Protein AF-A0A6G0UDC4-F1 (afdb_monomer)

Mean predicted aligned error: 11.11 Å

Solvent-accessible surface area (backbone atoms only — not comparable to full-atom values): 7943 Å² total; per-residue (Å²): 121,73,75,60,62,78,72,51,66,81,87,48,68,70,57,54,56,39,55,47,48,29,51,51,31,48,50,52,35,52,51,48,43,52,70,74,51,39,66,53,76,77,36,68,84,52,58,84,42,92,56,59,101,38,66,70,95,55,67,62,54,45,54,54,49,54,50,51,49,52,51,33,53,51,50,29,51,50,29,50,52,52,41,51,52,50,54,53,33,50,75,69,71,60,74,56,83,74,78,38,75,68,46,58,50,50,53,50,54,51,51,58,57,65,53,48,58,55,50,54,54,51,54,51,53,53,55,52,50,56,54,50,57,55,62,74,75,108

Sequence (138 aa):
MIMTLFKSPKIFGAYKYFLFNISLWAFAFDVYMTILYSPKLLFPALIMCPEGLLETKNNGLAYVSFFFFLIFFGSSTIAIVSAFIYRYAALKNKINFILSWPFLFFLGVLHFTYELPTIILYSLGARNRTAIDEAILT

pLDDT: mean 73.03, std 14.7, range [43.28, 91.81]

Foldseek 3Di:
DLVVLVVDDCVCPQLSLLVNQLVVLVVVLVCLCVPPPVVCVVDVVQVVVVQGPQPPVPNVSVLVSVLVNQLSVVSNVCSVVLSVVC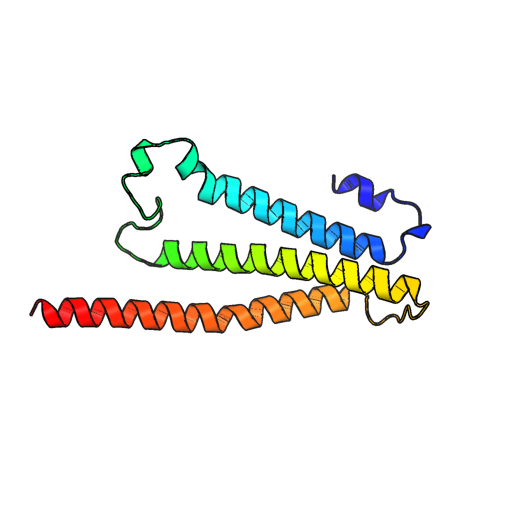VVCVVVVVDDPCSHPVVNVVVSVVSVVVSPVVSVVVVVVVVVVVVVVVVVVD

Radius of gyration: 20.45 Å; Cα contacts (8 Å, |Δi|>4): 64; chains: 1; bounding box: 46×36×55 Å

Structure (mmCIF, N/CA/C/O backbone):
data_AF-A0A6G0UDC4-F1
#
_entry.id   AF-A0A6G0UDC4-F1
#
loop_
_atom_site.group_PDB
_atom_site.id
_atom_site.type_symbol
_atom_site.label_atom_id
_atom_site.label_alt_id
_atom_site.label_comp_id
_atom_site.label_asym_id
_atom_site.label_entity_id
_atom_site.label_seq_id
_atom_site.pdbx_PDB_ins_code
_atom_site.Cartn_x
_atom_site.Cartn_y
_atom_site.Cartn_z
_atom_site.occupancy
_atom_site.B_iso_or_equiv
_atom_site.auth_seq_id
_atom_site.auth_comp_id
_atom_site.auth_asym_id
_atom_site.auth_atom_id
_atom_site.pdbx_PDB_model_num
ATOM 1 N N . MET A 1 1 ? -13.104 14.676 -1.619 1.00 52.16 1 MET A N 1
ATOM 2 C CA . MET A 1 1 ? -13.362 13.469 -0.798 1.00 52.16 1 MET A CA 1
ATOM 3 C C . MET A 1 1 ? -12.566 13.437 0.513 1.00 52.16 1 MET A C 1
ATOM 5 O O . MET A 1 1 ? -13.102 13.005 1.519 1.00 52.16 1 MET A O 1
ATOM 9 N N . ILE A 1 2 ? -11.322 13.932 0.559 1.00 55.66 2 ILE A N 1
ATOM 10 C CA . ILE A 1 2 ? -10.497 13.905 1.788 1.00 55.66 2 ILE A CA 1
ATOM 11 C C . ILE A 1 2 ? -10.972 14.907 2.865 1.00 55.66 2 ILE A C 1
ATOM 13 O O . ILE A 1 2 ? -10.954 14.597 4.054 1.00 55.66 2 ILE A O 1
ATOM 17 N N . MET A 1 3 ? -11.472 16.085 2.474 1.00 54.31 3 MET A N 1
ATOM 18 C CA . MET A 1 3 ? -11.921 17.121 3.423 1.00 54.31 3 MET A CA 1
ATOM 19 C C . MET A 1 3 ? -13.165 16.742 4.247 1.00 54.31 3 MET A C 1
ATOM 21 O O . MET A 1 3 ? -13.359 17.271 5.339 1.00 54.31 3 MET A O 1
ATOM 25 N N . THR A 1 4 ? -13.991 15.800 3.785 1.00 57.72 4 THR A N 1
ATOM 26 C CA . THR A 1 4 ? -15.185 15.356 4.527 1.00 57.72 4 THR A CA 1
ATOM 27 C C . THR A 1 4 ? -14.846 14.411 5.683 1.00 57.72 4 THR A C 1
ATOM 29 O O . THR A 1 4 ? -15.611 14.332 6.640 1.00 57.72 4 THR A O 1
ATOM 32 N N . LEU A 1 5 ? -13.681 13.750 5.656 1.00 55.16 5 LEU A N 1
ATOM 33 C CA . LEU A 1 5 ? -13.231 12.858 6.734 1.00 55.16 5 LEU A CA 1
ATOM 34 C C . LEU A 1 5 ? -12.839 13.617 8.009 1.00 55.16 5 LEU A C 1
ATOM 36 O O . LEU A 1 5 ? -13.066 13.121 9.112 1.00 55.16 5 LEU A O 1
ATOM 40 N N . PHE A 1 6 ? -12.313 14.838 7.878 1.00 58.56 6 PHE A N 1
ATOM 41 C CA . PHE A 1 6 ? -11.909 15.662 9.024 1.00 58.56 6 PHE A CA 1
ATOM 42 C C . PHE A 1 6 ? -13.086 16.343 9.732 1.00 58.56 6 PHE A C 1
ATOM 44 O O . PHE A 1 6 ? -12.973 16.683 10.907 1.00 58.56 6 PHE A O 1
ATOM 51 N N . LYS A 1 7 ? -14.228 16.492 9.049 1.00 57.09 7 LYS A N 1
ATOM 52 C CA . LYS A 1 7 ? -15.462 17.069 9.607 1.00 57.09 7 LYS A CA 1
ATOM 53 C C . LYS A 1 7 ? -16.422 16.012 10.179 1.00 57.09 7 LYS A C 1
ATOM 55 O O . LYS A 1 7 ? -17.531 16.343 10.587 1.00 57.09 7 LYS A O 1
ATOM 60 N N . SER A 1 8 ? -16.010 14.743 10.197 1.00 55.12 8 SER A N 1
ATOM 61 C CA . SER A 1 8 ? -16.825 13.619 10.665 1.00 55.12 8 SER A CA 1
ATOM 62 C C . SER A 1 8 ? -17.008 13.643 12.196 1.00 55.12 8 SER A C 1
ATOM 64 O O . SER A 1 8 ? -16.059 13.987 12.912 1.00 55.12 8 SER A O 1
ATOM 66 N N . PRO A 1 9 ? -18.199 13.300 12.733 1.00 53.81 9 PRO A N 1
ATOM 67 C CA . PRO A 1 9 ? -18.468 13.339 14.170 1.00 53.81 9 PRO A CA 1
ATOM 68 C C . PRO A 1 9 ? -17.482 12.475 14.970 1.00 53.81 9 PRO A C 1
ATOM 70 O O . PRO A 1 9 ? -17.054 11.410 14.520 1.00 53.81 9 PRO A O 1
ATOM 73 N N . LYS A 1 10 ? -17.170 12.906 16.206 1.00 58.53 10 LYS A N 1
ATOM 74 C CA . LYS A 1 10 ? -16.255 12.223 17.154 1.00 58.53 10 LYS A CA 1
ATOM 75 C C . LYS A 1 10 ? -16.576 10.732 17.376 1.00 58.53 10 LYS A C 1
ATOM 77 O O . LYS A 1 10 ? -15.708 9.984 17.813 1.00 58.53 10 LYS A O 1
ATOM 82 N N . ILE A 1 11 ? -17.790 10.309 17.024 1.00 58.44 11 ILE A N 1
ATOM 83 C CA . ILE A 1 11 ? -18.296 8.930 17.053 1.00 58.44 11 ILE A CA 1
ATOM 84 C C . ILE A 1 11 ? -17.435 7.981 16.195 1.00 58.44 11 ILE A C 1
ATOM 86 O O . ILE A 1 11 ? -17.296 6.811 16.531 1.00 58.44 11 ILE A O 1
ATOM 90 N N . PHE A 1 12 ? -16.788 8.472 15.131 1.00 61.66 12 PHE A N 1
ATOM 91 C CA . PHE A 1 12 ? -15.980 7.635 14.233 1.00 61.66 12 PHE A CA 1
ATOM 92 C C . PHE A 1 12 ? -14.572 7.280 14.745 1.00 61.66 12 PHE A C 1
ATOM 94 O O . PHE A 1 12 ? -13.847 6.559 14.057 1.00 61.66 12 PHE A O 1
ATOM 101 N N . GLY A 1 13 ? -14.180 7.739 15.940 1.00 73.56 13 GLY A N 1
ATOM 102 C CA . GLY A 1 13 ? -12.993 7.264 16.661 1.00 73.56 13 GLY A CA 1
ATOM 103 C C . GLY A 1 13 ? -11.738 7.081 15.793 1.00 73.56 13 GLY A C 1
ATOM 104 O O . GLY A 1 13 ? -11.334 7.989 15.063 1.00 73.56 13 GLY A O 1
ATOM 105 N N . ALA A 1 14 ? -11.123 5.895 15.875 1.00 76.19 14 ALA A N 1
ATOM 106 C CA . ALA A 1 14 ? -9.954 5.519 15.075 1.00 76.19 14 ALA A CA 1
ATOM 107 C C . ALA A 1 14 ? -10.304 5.033 13.652 1.00 76.19 14 ALA A C 1
ATOM 109 O O . ALA A 1 14 ? -9.428 4.997 12.789 1.00 76.19 14 ALA A O 1
ATOM 110 N N . TYR A 1 15 ? -11.575 4.731 13.365 1.00 81.56 15 TYR A N 1
ATOM 111 C CA . TYR A 1 15 ? -12.025 4.250 12.052 1.00 81.56 15 TYR A CA 1
ATOM 112 C C . TYR A 1 15 ? -11.767 5.257 10.925 1.00 81.56 15 TYR A C 1
ATOM 114 O O . TYR A 1 15 ? -11.454 4.873 9.799 1.00 81.56 15 TYR A O 1
ATOM 122 N N . LYS A 1 16 ? -11.817 6.559 11.240 1.00 82.94 16 LYS A N 1
ATOM 123 C CA . LYS A 1 16 ? -11.503 7.637 10.289 1.00 82.94 16 LYS A CA 1
ATOM 124 C C . LYS A 1 16 ? -10.111 7.494 9.661 1.00 82.94 16 LYS A C 1
ATOM 126 O O . LYS A 1 16 ? -9.943 7.834 8.495 1.00 82.94 16 LYS A O 1
ATOM 131 N N . TYR A 1 17 ? -9.135 6.958 10.402 1.00 83.62 17 TYR A N 1
ATOM 132 C CA . TYR A 1 17 ? -7.779 6.752 9.894 1.00 83.62 17 TYR A CA 1
ATOM 133 C C . TYR A 1 17 ? -7.719 5.591 8.899 1.00 83.62 17 TYR A C 1
ATOM 135 O O . TYR A 1 17 ? -7.022 5.701 7.898 1.00 83.62 17 TYR A O 1
ATOM 143 N N . PHE A 1 18 ? -8.493 4.523 9.115 1.00 86.25 18 PHE A N 1
ATOM 144 C CA . PHE A 1 18 ? -8.601 3.406 8.169 1.00 86.25 18 PHE A CA 1
ATOM 145 C C . PHE A 1 18 ? -9.307 3.827 6.877 1.00 86.25 18 PHE A C 1
ATOM 147 O O . PHE A 1 18 ? -8.827 3.526 5.790 1.00 86.25 18 PHE A O 1
ATOM 154 N N . LEU A 1 19 ? -10.402 4.587 6.986 1.00 87.31 19 LEU A N 1
ATOM 155 C CA . LEU A 1 19 ? -11.091 5.169 5.829 1.00 87.31 19 LEU A CA 1
ATOM 156 C C . LEU A 1 19 ? -10.188 6.115 5.032 1.00 87.31 19 LEU A C 1
ATOM 158 O O . LEU A 1 19 ? -10.176 6.068 3.801 1.00 87.31 19 LEU A O 1
ATOM 162 N N . PHE A 1 20 ? -9.430 6.964 5.729 1.00 86.81 20 PHE A N 1
ATOM 163 C CA . PHE A 1 20 ? -8.447 7.837 5.096 1.00 86.81 20 PHE A CA 1
ATOM 164 C C . PHE A 1 20 ? -7.357 7.023 4.394 1.00 86.81 20 PHE A C 1
ATOM 166 O O . PHE A 1 20 ? -7.046 7.317 3.247 1.00 86.81 20 PHE A O 1
ATOM 173 N N . ASN A 1 21 ? -6.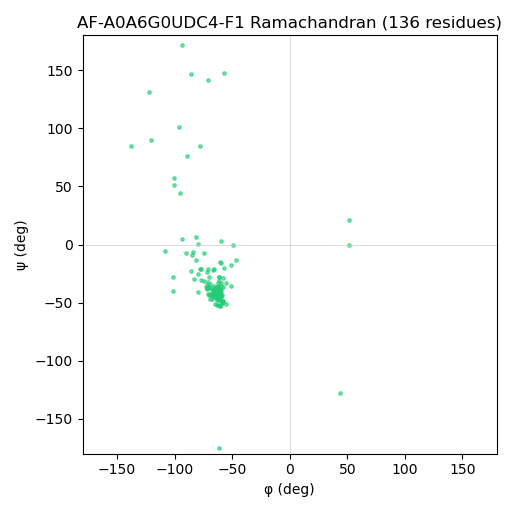843 5.971 5.037 1.00 89.06 21 ASN A N 1
ATOM 174 C CA . ASN A 1 21 ? -5.833 5.087 4.462 1.00 89.06 21 ASN A CA 1
ATOM 175 C C . ASN A 1 21 ? -6.336 4.419 3.171 1.00 89.06 21 ASN A C 1
ATOM 177 O O . ASN A 1 21 ? -5.677 4.505 2.142 1.00 89.06 21 ASN A O 1
ATOM 181 N N . ILE A 1 22 ? -7.543 3.839 3.187 1.00 91.06 22 ILE A N 1
ATOM 182 C CA . ILE A 1 22 ? -8.162 3.262 1.981 1.00 91.06 22 ILE A CA 1
ATOM 183 C C . ILE A 1 22 ? -8.294 4.316 0.883 1.00 91.06 22 ILE A C 1
ATOM 185 O O . ILE A 1 22 ? -7.907 4.068 -0.254 1.00 91.06 22 ILE A O 1
ATOM 189 N N . SER A 1 23 ? -8.821 5.495 1.220 1.00 91.06 23 SER A N 1
ATOM 190 C CA . SER A 1 23 ? -9.057 6.558 0.238 1.00 91.06 23 SER A CA 1
ATOM 191 C C . SER A 1 23 ? -7.754 7.068 -0.376 1.00 91.06 23 SER A C 1
ATOM 193 O O . SER A 1 23 ? -7.716 7.356 -1.567 1.00 91.06 23 SER A O 1
ATOM 195 N N . LEU A 1 24 ? -6.693 7.172 0.429 1.00 89.81 24 LEU A N 1
ATOM 196 C CA . LEU A 1 24 ? -5.365 7.584 -0.012 1.00 89.81 24 LEU A CA 1
ATOM 197 C C . LEU A 1 24 ? -4.796 6.588 -1.028 1.00 89.81 24 LEU A C 1
ATOM 199 O O . LEU A 1 24 ? -4.392 6.997 -2.113 1.00 89.81 24 LEU A O 1
ATOM 203 N N . TRP A 1 25 ? -4.790 5.293 -0.697 1.00 90.50 25 TRP A N 1
ATOM 204 C CA . TRP A 1 25 ? -4.227 4.263 -1.574 1.00 90.50 25 TRP A CA 1
ATOM 205 C C . TRP A 1 25 ? -5.074 4.016 -2.818 1.00 90.50 25 TRP A C 1
ATOM 207 O O . TRP A 1 25 ? -4.509 3.846 -3.891 1.00 90.50 25 TRP A O 1
ATOM 217 N N . ALA A 1 26 ? -6.404 4.056 -2.704 1.00 89.75 26 ALA A N 1
ATOM 218 C CA . ALA A 1 26 ? -7.298 3.954 -3.856 1.00 89.75 26 ALA A CA 1
ATOM 219 C C . ALA A 1 26 ? -7.087 5.127 -4.823 1.00 89.75 26 ALA A C 1
ATOM 221 O O . ALA A 1 26 ? -6.895 4.913 -6.013 1.00 89.75 26 ALA A O 1
ATOM 222 N N . PHE A 1 27 ? -7.015 6.359 -4.306 1.00 91.19 27 PHE A N 1
ATOM 223 C CA . PHE A 1 27 ? -6.732 7.529 -5.134 1.00 91.19 27 PHE A CA 1
ATOM 224 C C . PHE A 1 27 ? -5.343 7.456 -5.783 1.00 91.19 27 PHE A C 1
ATOM 226 O O . PHE A 1 27 ? -5.206 7.738 -6.970 1.00 91.19 27 PHE A O 1
ATOM 233 N N . ALA A 1 28 ? -4.314 7.053 -5.031 1.00 88.69 28 ALA A N 1
ATOM 234 C CA . ALA A 1 28 ? -2.968 6.886 -5.572 1.00 88.69 28 ALA A CA 1
ATOM 235 C C . ALA A 1 28 ? -2.920 5.816 -6.675 1.00 88.69 28 ALA A C 1
ATOM 237 O O . ALA A 1 28 ? -2.276 6.028 -7.701 1.00 88.69 28 ALA A O 1
ATOM 238 N N . PHE A 1 29 ? -3.634 4.702 -6.492 1.00 88.38 29 PHE A N 1
ATOM 239 C CA . PHE A 1 29 ? -3.744 3.642 -7.488 1.00 88.38 29 PHE A CA 1
ATOM 240 C C . PHE A 1 29 ? -4.489 4.105 -8.745 1.00 88.38 29 PHE A C 1
ATOM 242 O O . PHE A 1 29 ? -3.998 3.884 -9.848 1.00 88.38 29 PHE A O 1
ATOM 249 N N . ASP A 1 30 ? -5.610 4.815 -8.604 1.00 87.44 30 ASP A N 1
ATOM 250 C CA . ASP A 1 30 ? -6.364 5.357 -9.741 1.00 87.44 30 ASP A CA 1
ATOM 251 C C . ASP A 1 30 ? -5.532 6.361 -10.545 1.00 87.44 30 ASP A C 1
ATOM 253 O O . ASP A 1 30 ? -5.506 6.313 -11.777 1.00 87.44 30 ASP A O 1
ATOM 257 N N . VAL A 1 31 ? -4.801 7.249 -9.862 1.00 87.00 31 VAL A N 1
ATOM 258 C CA . VAL A 1 31 ? -3.875 8.196 -10.498 1.00 87.00 31 VAL A CA 1
ATOM 259 C C . VAL A 1 31 ? -2.753 7.449 -11.220 1.00 87.00 31 VAL A C 1
ATOM 261 O O . VAL A 1 31 ? -2.462 7.760 -12.374 1.00 87.00 31 VAL A O 1
ATOM 264 N N . TYR A 1 32 ? -2.161 6.436 -10.584 1.00 84.75 32 TYR A N 1
ATOM 265 C CA . TYR A 1 32 ? -1.135 5.585 -11.187 1.00 84.75 32 TYR A CA 1
ATOM 266 C C . TYR A 1 32 ? -1.653 4.890 -12.458 1.00 84.75 32 TYR A C 1
ATOM 268 O O . TYR A 1 32 ? -1.038 5.005 -13.518 1.00 84.75 32 TYR A O 1
ATOM 276 N N . MET A 1 33 ? -2.815 4.237 -12.392 1.00 80.56 33 MET A N 1
ATOM 277 C CA . MET A 1 33 ? -3.415 3.546 -13.536 1.00 80.56 33 MET A CA 1
ATOM 278 C C . MET A 1 33 ? -3.802 4.530 -14.646 1.00 80.56 33 MET A C 1
ATOM 280 O O . MET A 1 33 ? -3.602 4.257 -15.828 1.00 80.56 33 MET A O 1
ATOM 284 N N . THR A 1 34 ? -4.297 5.715 -14.293 1.00 79.75 34 THR A N 1
ATOM 285 C CA . THR A 1 34 ? -4.703 6.719 -15.283 1.00 79.75 34 THR A CA 1
ATOM 286 C C . THR A 1 34 ? -3.502 7.340 -15.992 1.00 79.75 34 THR A C 1
ATOM 288 O O . THR A 1 34 ? -3.526 7.508 -17.206 1.00 79.75 34 THR A O 1
ATOM 291 N N . ILE A 1 35 ? -2.432 7.663 -15.268 1.00 75.62 35 ILE A N 1
ATOM 292 C CA . ILE A 1 35 ? -1.268 8.343 -15.850 1.00 75.62 35 ILE A CA 1
ATOM 293 C C . ILE A 1 35 ? -0.357 7.358 -16.589 1.00 75.62 35 ILE A C 1
ATOM 295 O O . ILE A 1 35 ? 0.134 7.678 -17.669 1.00 75.62 35 ILE A O 1
ATOM 299 N N . LEU A 1 36 ? -0.127 6.164 -16.032 1.00 68.56 36 LEU A N 1
ATOM 300 C CA . LEU A 1 36 ? 0.881 5.228 -16.544 1.00 68.56 36 LEU A CA 1
ATOM 301 C C . LEU A 1 36 ? 0.294 4.086 -17.385 1.00 68.56 36 LEU A C 1
ATOM 303 O O . LEU A 1 36 ? 0.974 3.592 -18.284 1.00 68.56 36 LEU A O 1
ATOM 307 N N . TYR A 1 37 ? -0.959 3.679 -17.144 1.00 62.47 37 TYR A N 1
ATOM 308 C CA . TYR A 1 37 ? -1.615 2.599 -17.900 1.00 62.47 37 TYR A CA 1
ATOM 309 C C . TYR A 1 37 ? -2.601 3.101 -18.967 1.00 62.47 37 TYR A C 1
ATOM 311 O O . TYR A 1 37 ? -2.610 2.565 -20.075 1.00 62.47 37 TYR A O 1
ATOM 319 N N . SER A 1 38 ? -3.396 4.140 -18.690 1.00 57.03 38 SER A N 1
ATOM 320 C CA . SER A 1 38 ? -4.424 4.659 -19.615 1.00 57.03 38 SER A CA 1
ATOM 321 C C . SER A 1 38 ? -3.926 5.199 -20.969 1.00 57.03 38 SER A C 1
ATOM 323 O O . SER A 1 38 ? -4.669 5.062 -21.946 1.00 57.03 38 SER A O 1
ATOM 325 N N . PRO A 1 39 ? -2.686 5.719 -21.135 1.00 55.22 39 PRO A N 1
ATOM 326 C CA . PRO A 1 39 ? -2.198 6.110 -22.463 1.00 55.22 39 PRO A CA 1
ATOM 327 C C . PRO A 1 39 ? -2.230 4.962 -23.490 1.00 55.22 39 PRO A C 1
ATOM 329 O O . PRO A 1 39 ? -2.253 5.219 -24.690 1.00 55.22 39 PRO A O 1
ATOM 332 N N . LYS A 1 40 ? -2.284 3.701 -23.029 1.00 51.00 40 LYS A N 1
ATOM 333 C CA . LYS A 1 40 ? -2.419 2.495 -23.862 1.00 51.00 40 LYS A CA 1
ATOM 334 C C . LYS A 1 40 ? -3.844 2.247 -24.375 1.00 51.00 40 LYS A C 1
ATOM 336 O O . LYS A 1 40 ? -4.009 1.673 -25.443 1.00 51.00 40 LYS A O 1
ATOM 341 N N . LEU A 1 41 ? -4.868 2.655 -23.618 1.00 48.72 41 LEU A N 1
ATOM 342 C CA . LEU A 1 41 ? -6.286 2.432 -23.945 1.00 48.72 41 LEU A CA 1
ATOM 343 C C . LEU A 1 41 ? -6.838 3.485 -24.917 1.00 48.72 41 LEU A C 1
ATOM 345 O O . LEU A 1 41 ? -7.737 3.185 -25.696 1.00 48.72 41 LEU A O 1
ATOM 349 N N . LEU A 1 42 ? -6.296 4.707 -24.882 1.00 48.47 42 LEU A N 1
ATOM 350 C CA . LEU A 1 42 ? -6.745 5.828 -25.719 1.00 48.47 42 LEU A CA 1
ATOM 351 C C . LEU A 1 42 ? -6.092 5.871 -27.111 1.00 48.47 42 LEU A C 1
ATOM 353 O O . LEU A 1 42 ? -6.677 6.437 -28.031 1.00 48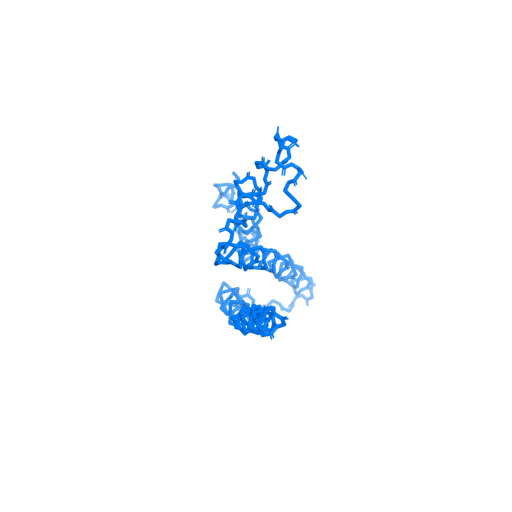.47 42 LEU A O 1
ATOM 357 N N . PHE A 1 43 ? -4.918 5.257 -27.291 1.00 51.72 43 PHE A N 1
ATOM 358 C CA . PHE A 1 43 ? -4.213 5.205 -28.576 1.00 51.72 43 PHE A CA 1
ATOM 359 C C . PHE A 1 43 ? -4.012 3.756 -29.036 1.00 51.72 43 PHE A C 1
ATOM 361 O O . PHE A 1 43 ? -2.970 3.161 -28.758 1.00 51.72 43 PHE A O 1
ATOM 368 N N . PRO A 1 44 ? -4.962 3.183 -29.799 1.00 50.62 44 PRO A N 1
ATOM 369 C CA . PRO A 1 44 ? -4.849 1.817 -30.304 1.00 50.62 44 PRO A CA 1
ATOM 370 C C . PRO A 1 44 ? -3.634 1.576 -31.218 1.00 50.62 44 PRO A C 1
ATOM 372 O O . PRO A 1 44 ? -3.238 0.435 -31.417 1.00 50.62 44 PRO A O 1
ATOM 375 N N . ALA A 1 45 ? -2.973 2.625 -31.722 1.00 50.03 45 ALA A N 1
ATOM 376 C CA . ALA A 1 45 ? -1.707 2.500 -32.450 1.00 50.03 45 ALA A CA 1
ATOM 377 C C . ALA A 1 45 ? -0.535 1.997 -31.576 1.00 50.03 45 ALA A C 1
ATOM 379 O O . ALA A 1 45 ? 0.424 1.446 -32.107 1.00 50.03 45 ALA A O 1
ATOM 380 N N . LEU A 1 46 ? -0.620 2.128 -30.244 1.00 44.16 46 LEU A N 1
ATOM 381 C CA . LEU A 1 46 ? 0.348 1.553 -29.299 1.00 44.16 46 LEU A CA 1
ATOM 382 C C . LEU A 1 46 ? 0.053 0.080 -28.958 1.00 44.16 46 LEU A C 1
ATOM 384 O O . LEU A 1 46 ? 0.874 -0.551 -28.306 1.00 44.16 46 LEU A O 1
ATOM 388 N N . ILE A 1 47 ? -1.075 -0.490 -29.411 1.00 45.31 47 ILE A N 1
ATOM 389 C CA . ILE A 1 47 ? -1.460 -1.897 -29.160 1.00 45.31 47 ILE A CA 1
ATOM 390 C C . ILE A 1 47 ? -0.577 -2.883 -29.943 1.00 45.31 47 ILE A C 1
ATOM 392 O O . ILE A 1 47 ? -0.450 -4.038 -29.547 1.00 45.31 47 ILE A O 1
ATOM 396 N N . MET A 1 48 ? 0.089 -2.440 -31.017 1.00 44.09 48 MET A N 1
ATOM 397 C CA . MET A 1 48 ? 1.101 -3.254 -31.709 1.00 44.09 48 MET A CA 1
ATOM 398 C C . MET A 1 48 ? 2.432 -3.359 -30.947 1.00 44.09 48 MET A C 1
ATOM 400 O O . MET A 1 48 ? 3.279 -4.163 -31.326 1.00 44.09 48 MET A O 1
ATOM 404 N N . CYS A 1 49 ? 2.602 -2.607 -29.857 1.00 43.28 49 CYS A N 1
ATOM 405 C CA . CYS A 1 49 ? 3.607 -2.885 -28.841 1.00 43.28 49 CYS A CA 1
ATOM 406 C C . CYS A 1 49 ? 2.912 -3.668 -27.709 1.00 43.28 49 CYS A C 1
ATOM 408 O O . CYS A 1 49 ? 2.207 -3.057 -26.901 1.00 43.28 49 CYS A O 1
ATOM 410 N N . PRO A 1 50 ? 3.060 -5.007 -27.632 1.00 45.56 50 PRO A N 1
ATOM 411 C CA . PRO A 1 50 ? 2.463 -5.808 -26.553 1.00 45.56 50 PRO A CA 1
ATOM 412 C C . PRO A 1 50 ? 2.968 -5.381 -25.162 1.00 45.56 50 PRO A C 1
ATOM 414 O O . PRO A 1 50 ? 2.340 -5.661 -24.140 1.00 45.56 50 PRO A O 1
ATOM 417 N N . GLU A 1 51 ? 4.057 -4.621 -25.134 1.00 49.94 51 GLU A N 1
ATOM 418 C CA . GLU A 1 51 ? 4.709 -4.074 -23.962 1.00 49.94 51 GLU A CA 1
ATOM 419 C C . GLU A 1 51 ? 4.774 -2.540 -24.100 1.00 49.94 51 GLU A C 1
ATOM 421 O O . GLU A 1 51 ? 5.071 -2.009 -25.160 1.00 49.94 51 GLU A O 1
ATOM 426 N N . GLY A 1 52 ? 4.379 -1.791 -23.065 1.00 45.06 52 GLY A N 1
ATOM 427 C CA . GLY A 1 52 ? 4.071 -0.352 -23.176 1.00 45.06 52 GLY A CA 1
ATOM 428 C C . GLY A 1 52 ? 5.221 0.567 -23.620 1.00 45.06 52 GLY A C 1
ATOM 429 O O . GLY A 1 52 ? 6.347 0.136 -23.813 1.00 45.06 52 GLY A O 1
ATOM 430 N N . LEU A 1 53 ? 4.970 1.886 -23.616 1.00 46.06 53 LEU A N 1
ATOM 431 C CA . LEU A 1 53 ? 5.939 3.000 -23.799 1.00 46.06 53 LEU A CA 1
ATOM 432 C C . LEU A 1 53 ? 7.228 2.944 -22.932 1.00 46.06 53 LEU A C 1
ATOM 434 O O . LEU A 1 53 ? 8.069 3.833 -23.003 1.00 46.06 53 LEU A O 1
ATOM 438 N N . LEU A 1 54 ? 7.358 1.920 -22.093 1.00 47.09 54 LEU A N 1
ATOM 439 C CA . LEU A 1 54 ? 8.408 1.662 -21.116 1.00 47.09 54 LEU A CA 1
ATOM 440 C C . LEU A 1 54 ? 9.342 0.511 -21.529 1.00 47.09 54 LEU A C 1
ATOM 442 O O . LEU A 1 54 ? 10.338 0.280 -20.848 1.00 47.09 54 LEU A O 1
ATOM 446 N N . GLU A 1 55 ? 9.045 -0.188 -22.626 1.00 47.44 55 GLU A N 1
ATOM 447 C CA . GLU A 1 55 ? 9.918 -1.199 -23.228 1.00 47.44 55 GLU A CA 1
ATOM 448 C C . GLU A 1 55 ? 10.670 -0.654 -24.441 1.00 47.44 55 GLU A C 1
ATOM 450 O O . GLU A 1 55 ? 10.632 -1.158 -25.559 1.00 47.44 55 GLU A O 1
ATOM 455 N N . THR A 1 56 ? 11.418 0.418 -24.224 1.00 50.06 56 THR A N 1
ATOM 456 C CA . THR A 1 56 ? 12.445 0.846 -25.171 1.00 50.06 56 THR A CA 1
ATOM 457 C C . THR A 1 56 ? 13.766 0.174 -24.826 1.00 50.06 56 THR A C 1
ATOM 459 O O . THR A 1 56 ? 14.639 0.816 -24.264 1.00 50.06 56 THR A O 1
ATOM 462 N N . LYS A 1 57 ? 13.920 -1.120 -25.151 1.00 50.62 57 LYS A N 1
ATOM 463 C CA . LYS A 1 57 ? 15.190 -1.895 -25.227 1.00 50.62 57 LYS A CA 1
ATOM 464 C C . LYS A 1 57 ? 16.148 -1.852 -24.011 1.00 50.62 57 LYS A C 1
ATOM 466 O O . LYS A 1 57 ? 17.204 -2.472 -24.044 1.00 50.62 57 LYS A O 1
ATOM 471 N N . ASN A 1 58 ? 15.806 -1.127 -22.951 1.00 51.91 58 ASN A N 1
ATOM 472 C CA . ASN A 1 58 ? 16.636 -0.828 -21.797 1.00 51.91 58 ASN A CA 1
ATOM 473 C C . ASN A 1 58 ? 15.749 -0.974 -20.555 1.00 51.91 58 ASN A C 1
ATOM 475 O O . ASN A 1 58 ? 15.116 -0.032 -20.079 1.00 51.91 58 ASN A O 1
ATOM 479 N N . ASN A 1 59 ? 15.650 -2.222 -20.101 1.00 61.19 59 ASN A N 1
ATOM 480 C CA . ASN A 1 59 ? 14.560 -2.809 -19.318 1.00 61.19 59 ASN A CA 1
ATOM 481 C C . ASN A 1 59 ? 14.236 -2.163 -17.948 1.00 61.19 59 ASN A C 1
ATOM 483 O O . ASN A 1 59 ? 13.341 -2.632 -17.258 1.00 61.19 59 ASN A O 1
ATOM 487 N N . GLY A 1 60 ? 14.895 -1.080 -17.530 1.00 62.00 60 GLY A N 1
ATOM 488 C CA . GLY A 1 60 ? 14.716 -0.456 -16.211 1.00 62.00 60 GLY A CA 1
ATOM 489 C C . GLY A 1 60 ? 13.311 0.095 -15.933 1.00 62.00 60 GLY A C 1
ATOM 490 O O . GLY A 1 60 ? 12.782 -0.079 -14.835 1.00 62.00 60 GLY A O 1
ATOM 491 N N . LEU A 1 61 ? 12.686 0.749 -16.918 1.00 65.19 61 LEU A N 1
ATOM 492 C CA . LEU A 1 61 ? 11.428 1.483 -16.713 1.00 65.19 61 LEU A CA 1
ATOM 493 C C . LEU A 1 61 ? 10.206 0.556 -16.571 1.00 65.19 61 LEU A C 1
ATOM 495 O O . LEU A 1 61 ? 9.276 0.861 -15.815 1.00 65.19 61 LEU A O 1
ATOM 499 N N . ALA A 1 62 ? 10.228 -0.599 -17.241 1.00 68.31 62 ALA A N 1
ATOM 500 C CA . ALA A 1 62 ? 9.213 -1.639 -17.098 1.00 68.31 62 ALA A CA 1
ATOM 501 C C . ALA A 1 62 ? 9.226 -2.252 -15.685 1.00 68.31 62 ALA A C 1
ATOM 503 O O . ALA A 1 62 ? 8.16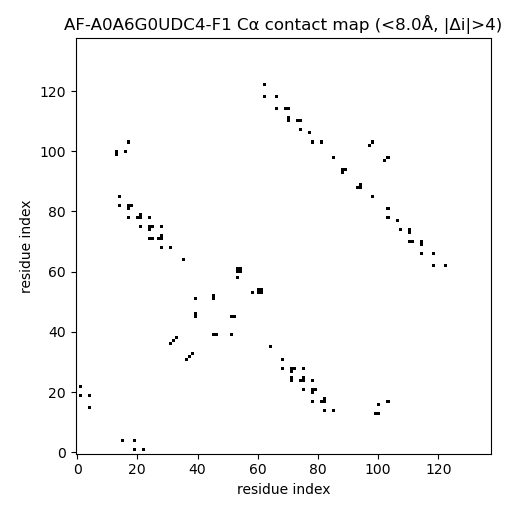6 -2.392 -15.070 1.00 68.31 62 ALA A O 1
ATOM 504 N N . TYR A 1 63 ? 10.413 -2.513 -15.117 1.00 69.56 63 TYR A N 1
ATOM 505 C CA . TYR A 1 63 ? 10.543 -3.022 -13.743 1.00 69.56 63 TYR A CA 1
ATOM 506 C C . TYR A 1 63 ? 10.004 -2.043 -12.709 1.00 69.56 63 TYR A C 1
ATOM 508 O O . TYR A 1 63 ? 9.252 -2.428 -11.817 1.00 69.56 63 TYR A O 1
ATOM 516 N N . VAL A 1 64 ? 10.360 -0.765 -12.851 1.00 74.56 64 VAL A N 1
ATOM 517 C CA . VAL A 1 64 ? 9.889 0.294 -11.954 1.00 74.56 64 VAL A CA 1
ATOM 518 C C . VAL A 1 64 ? 8.364 0.393 -12.002 1.00 74.56 64 VAL A C 1
ATOM 520 O O . VAL A 1 64 ? 7.714 0.510 -10.965 1.00 74.56 64 VAL A O 1
ATOM 523 N N . SER A 1 65 ? 7.774 0.276 -13.191 1.00 75.31 65 SER A N 1
ATOM 524 C CA . SER A 1 65 ? 6.322 0.337 -13.350 1.00 75.31 65 SER A CA 1
ATOM 525 C C . SER A 1 65 ? 5.624 -0.866 -12.723 1.00 75.31 65 SER A C 1
ATOM 527 O O . SER A 1 65 ? 4.683 -0.672 -11.958 1.00 75.31 65 SER A O 1
ATOM 529 N N . PHE A 1 66 ? 6.102 -2.089 -12.965 1.00 75.19 66 PHE A N 1
ATOM 530 C CA . PHE A 1 66 ? 5.559 -3.291 -12.326 1.00 75.19 66 PHE A CA 1
ATOM 531 C C . PHE A 1 66 ? 5.680 -3.242 -10.793 1.00 75.19 66 PHE A C 1
ATOM 533 O O . PHE A 1 66 ? 4.739 -3.588 -10.083 1.00 75.19 66 PHE A O 1
ATOM 540 N N . PHE A 1 67 ? 6.792 -2.719 -10.275 1.00 80.00 67 PHE A N 1
ATOM 541 C CA . PHE A 1 67 ? 6.986 -2.506 -8.843 1.00 80.00 67 PHE A CA 1
ATOM 542 C C . PHE A 1 67 ? 5.955 -1.541 -8.244 1.00 80.00 67 PHE A C 1
ATOM 544 O O . PHE A 1 67 ? 5.323 -1.856 -7.237 1.00 80.00 67 PHE A O 1
ATOM 551 N N . PHE A 1 68 ? 5.727 -0.389 -8.883 1.00 81.56 68 PHE A N 1
ATOM 552 C CA . PHE A 1 68 ? 4.694 0.543 -8.432 1.00 81.56 68 PHE A CA 1
ATOM 553 C C . PHE A 1 68 ? 3.297 -0.082 -8.469 1.00 81.56 68 PHE A C 1
ATOM 555 O O . PHE A 1 68 ? 2.514 0.142 -7.548 1.00 81.56 68 PHE A O 1
ATOM 562 N N . PHE A 1 69 ? 2.997 -0.904 -9.479 1.00 83.44 69 PHE A N 1
ATOM 563 C CA . PHE A 1 69 ? 1.735 -1.637 -9.536 1.00 83.44 69 PHE A CA 1
ATOM 564 C C . PHE A 1 69 ? 1.558 -2.549 -8.315 1.00 83.44 69 PHE A C 1
ATOM 566 O O . PHE A 1 69 ? 0.532 -2.453 -7.642 1.00 83.44 69 PHE A O 1
ATOM 573 N N . LEU A 1 70 ? 2.562 -3.372 -7.984 1.00 84.06 70 LEU A N 1
ATOM 574 C CA . LEU A 1 70 ? 2.520 -4.252 -6.811 1.00 84.06 70 LEU A CA 1
ATOM 575 C C . LEU A 1 70 ? 2.364 -3.462 -5.509 1.00 84.06 70 LEU A C 1
ATOM 577 O O . LEU A 1 70 ? 1.508 -3.797 -4.692 1.00 84.06 70 LEU A O 1
ATOM 581 N N . ILE A 1 71 ? 3.105 -2.361 -5.346 1.00 87.44 71 ILE A N 1
ATOM 582 C CA . ILE A 1 71 ? 2.987 -1.510 -4.158 1.00 87.44 71 ILE A CA 1
ATOM 583 C C . ILE A 1 71 ? 1.577 -0.947 -4.016 1.00 87.44 71 ILE A C 1
ATOM 585 O O . ILE A 1 71 ? 0.989 -1.052 -2.939 1.00 87.44 71 ILE A O 1
ATOM 589 N N . PHE A 1 72 ? 1.041 -0.305 -5.053 1.00 87.06 72 PHE A N 1
ATOM 590 C CA . PHE A 1 72 ? -0.252 0.367 -4.947 1.00 87.06 72 PHE A CA 1
ATOM 591 C C . PHE A 1 72 ? -1.393 -0.641 -4.800 1.00 87.06 72 PHE A C 1
ATOM 593 O O . PHE A 1 72 ? -2.259 -0.464 -3.939 1.00 87.06 72 PHE A O 1
ATOM 600 N N . PHE A 1 73 ? -1.358 -1.733 -5.567 1.00 87.00 73 PHE A N 1
ATOM 601 C CA . PHE A 1 73 ? -2.342 -2.803 -5.464 1.00 87.00 73 PHE A CA 1
ATOM 602 C C . PHE A 1 73 ? -2.288 -3.474 -4.085 1.00 87.00 73 PHE A C 1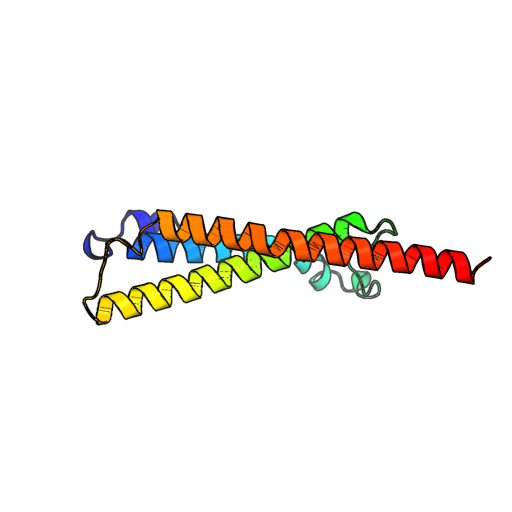
ATOM 604 O O . PHE A 1 73 ? -3.294 -3.518 -3.373 1.00 87.00 73 PHE A O 1
ATOM 611 N N . GLY A 1 74 ? -1.108 -3.908 -3.644 1.00 88.75 74 GLY A N 1
ATOM 612 C CA . GLY A 1 74 ? -0.917 -4.532 -2.338 1.00 88.75 74 GLY A CA 1
ATOM 613 C C . GLY A 1 74 ? -1.279 -3.600 -1.176 1.00 88.75 74 GLY A C 1
ATOM 614 O O . GLY A 1 74 ? -2.032 -3.983 -0.281 1.00 88.75 74 GLY A O 1
ATOM 615 N N . SER A 1 75 ? -0.893 -2.323 -1.232 1.00 89.62 75 SER A N 1
ATOM 616 C CA . SER A 1 75 ? -1.240 -1.357 -0.177 1.00 89.62 75 SER A CA 1
ATOM 617 C C . SER A 1 75 ? -2.748 -1.091 -0.111 1.00 89.62 75 SER A C 1
ATOM 619 O O . SER A 1 75 ? -3.302 -0.967 0.983 1.00 89.62 75 SER A O 1
ATOM 621 N N . SER A 1 76 ? -3.442 -1.070 -1.256 1.00 90.12 76 SER A N 1
ATOM 622 C CA . SER A 1 76 ? -4.904 -0.937 -1.296 1.00 90.12 76 SER A CA 1
ATOM 623 C C . SER A 1 76 ? -5.613 -2.150 -0.676 1.00 90.12 76 SER A C 1
ATOM 625 O O . SER A 1 76 ? -6.523 -1.981 0.139 1.00 90.12 76 SER A O 1
ATOM 627 N N . THR A 1 77 ? -5.152 -3.373 -0.965 1.00 90.62 77 THR A N 1
ATOM 628 C CA . THR A 1 77 ? -5.730 -4.602 -0.393 1.00 90.62 77 THR A CA 1
ATOM 629 C C . THR A 1 77 ? -5.498 -4.687 1.115 1.00 90.62 77 THR A C 1
ATOM 631 O O . THR A 1 77 ? -6.443 -4.941 1.863 1.00 90.62 77 THR A O 1
ATOM 634 N N . ILE A 1 78 ? -4.290 -4.371 1.593 1.00 90.94 78 ILE A N 1
ATOM 635 C CA . ILE A 1 78 ? -3.975 -4.296 3.027 1.00 90.94 78 ILE A CA 1
ATOM 636 C C . ILE A 1 78 ? -4.834 -3.228 3.718 1.00 90.94 78 ILE A C 1
ATOM 638 O O . ILE A 1 78 ? -5.354 -3.462 4.813 1.00 90.94 78 ILE A O 1
ATOM 642 N N . ALA A 1 79 ? -5.040 -2.067 3.091 1.00 90.56 79 ALA A N 1
ATOM 643 C CA . ALA A 1 79 ? -5.903 -1.020 3.634 1.00 90.56 79 ALA A CA 1
ATOM 644 C C . ALA A 1 79 ? -7.364 -1.491 3.773 1.00 90.56 79 ALA A C 1
ATOM 646 O O . ALA A 1 79 ? -7.990 -1.262 4.809 1.00 90.56 79 ALA A O 1
ATOM 647 N N . ILE A 1 80 ? -7.892 -2.209 2.778 1.00 91.56 80 ILE A N 1
ATOM 648 C CA . ILE A 1 80 ? -9.244 -2.783 2.819 1.00 91.56 80 ILE A CA 1
ATOM 649 C C . ILE A 1 80 ? -9.352 -3.851 3.917 1.00 91.56 80 ILE A C 1
ATOM 651 O O . ILE A 1 80 ? -10.236 -3.772 4.774 1.00 91.56 80 ILE A O 1
ATOM 655 N N . VAL A 1 81 ? -8.434 -4.822 3.940 1.00 91.81 81 VAL A N 1
ATOM 656 C CA . VAL A 1 81 ? -8.428 -5.918 4.923 1.00 91.81 81 VAL A CA 1
ATOM 657 C C . VAL A 1 81 ? -8.295 -5.376 6.345 1.00 91.81 81 VAL A C 1
ATOM 659 O O . VAL A 1 81 ? -9.053 -5.772 7.230 1.00 91.81 81 VAL A O 1
ATOM 662 N N . SER A 1 82 ? -7.395 -4.420 6.574 1.00 88.19 82 SER A N 1
ATOM 663 C CA . SER A 1 82 ? -7.214 -3.804 7.893 1.00 88.19 82 SER A CA 1
ATOM 664 C C . SER A 1 82 ? -8.462 -3.054 8.372 1.00 88.19 82 SER A C 1
ATOM 666 O O . SER A 1 82 ? -8.809 -3.148 9.551 1.00 88.19 82 SER A O 1
ATOM 668 N N . ALA A 1 83 ? -9.205 -2.389 7.481 1.00 89.00 83 ALA A N 1
ATOM 669 C CA . ALA A 1 83 ? -10.482 -1.770 7.833 1.00 89.00 83 ALA A CA 1
ATOM 670 C C . ALA A 1 83 ? -11.573 -2.802 8.168 1.00 89.00 83 ALA A C 1
ATOM 672 O O . ALA A 1 83 ? -12.360 -2.583 9.095 1.00 89.00 83 ALA A O 1
ATOM 673 N N . PHE A 1 84 ? -11.616 -3.938 7.461 1.00 90.31 84 PHE A N 1
ATOM 674 C CA . PHE A 1 84 ? -12.520 -5.042 7.799 1.00 90.31 84 PHE A CA 1
ATOM 675 C C . PHE A 1 84 ? -12.190 -5.646 9.166 1.00 90.31 84 PHE A C 1
ATOM 677 O O . PHE A 1 84 ? -13.094 -5.821 9.986 1.00 90.31 84 PHE A O 1
ATOM 684 N N . ILE A 1 85 ? -10.907 -5.893 9.447 1.00 88.12 85 ILE A N 1
ATOM 685 C CA . ILE A 1 85 ? -10.439 -6.392 10.748 1.00 88.12 85 ILE A CA 1
ATOM 686 C C . ILE A 1 85 ? -10.806 -5.405 11.859 1.00 88.12 85 ILE A C 1
ATOM 688 O O . ILE A 1 85 ? -11.334 -5.824 12.889 1.00 88.12 85 ILE A O 1
ATOM 692 N N . TYR A 1 86 ? -10.604 -4.100 11.641 1.00 85.44 86 TYR A N 1
ATOM 693 C CA . TYR A 1 86 ? -11.011 -3.063 12.592 1.00 85.44 86 TYR A CA 1
ATOM 694 C C . TYR A 1 86 ? -12.500 -3.158 12.922 1.00 85.44 86 TYR A C 1
ATOM 696 O O . TYR A 1 86 ? -12.885 -3.214 14.090 1.00 85.44 86 TYR A O 1
ATOM 704 N N . ARG A 1 87 ? -13.349 -3.206 11.890 1.00 85.38 87 ARG A N 1
ATOM 705 C CA . ARG A 1 87 ? -14.804 -3.259 12.061 1.00 85.38 87 ARG A CA 1
ATOM 706 C C . ARG A 1 87 ? -15.239 -4.537 12.776 1.00 85.38 87 ARG A C 1
ATOM 708 O O . ARG A 1 87 ? -16.117 -4.489 13.633 1.00 85.38 87 ARG A O 1
ATOM 715 N N . TYR A 1 88 ? -14.604 -5.662 12.466 1.00 86.44 88 TYR A N 1
ATOM 716 C CA . TYR A 1 88 ? -14.859 -6.932 13.137 1.00 86.44 88 TYR A CA 1
ATOM 717 C C . TYR A 1 88 ? -14.454 -6.907 14.619 1.00 86.44 88 TYR A C 1
ATOM 719 O O . TYR A 1 88 ? -15.219 -7.345 15.480 1.00 86.44 88 TYR A O 1
ATOM 727 N N . ALA A 1 89 ? -13.282 -6.351 14.939 1.00 84.31 89 ALA A N 1
ATOM 728 C CA . ALA A 1 89 ? -12.816 -6.189 16.316 1.00 84.31 89 ALA A CA 1
ATOM 729 C C . ALA A 1 89 ? -13.720 -5.241 17.121 1.00 84.31 89 ALA A C 1
ATOM 731 O O .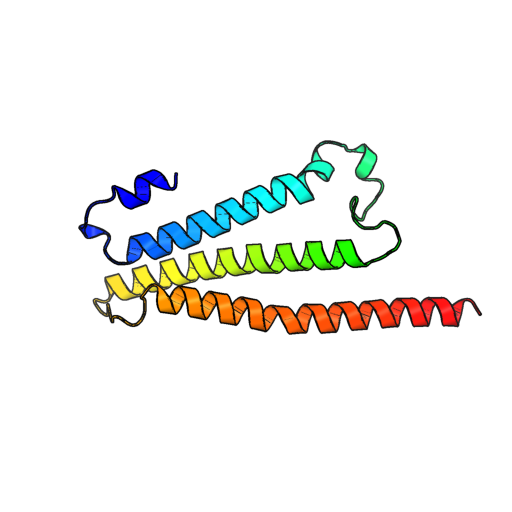 ALA A 1 89 ? -14.018 -5.517 18.287 1.00 84.31 89 ALA A O 1
ATOM 732 N N . ALA A 1 90 ? -14.209 -4.176 16.476 1.00 80.69 90 ALA A N 1
ATOM 733 C CA . ALA A 1 90 ? -15.158 -3.236 17.058 1.00 80.69 90 ALA A CA 1
ATOM 734 C C . ALA A 1 90 ? -16.487 -3.900 17.438 1.00 80.69 90 ALA A C 1
ATOM 736 O O . ALA A 1 90 ? -16.966 -3.707 18.551 1.00 80.69 90 ALA A O 1
ATOM 737 N N . LEU A 1 91 ? -17.039 -4.748 16.564 1.00 84.69 91 LEU A N 1
ATOM 738 C CA . LEU A 1 91 ? -18.273 -5.493 16.841 1.00 84.69 91 LEU A CA 1
ATOM 739 C C . LEU A 1 91 ? -18.139 -6.459 18.023 1.00 84.69 91 LEU A C 1
ATOM 741 O O . LEU A 1 91 ? -19.095 -6.669 18.762 1.00 84.69 91 LEU A O 1
ATOM 745 N N . LYS A 1 92 ? -16.952 -7.037 18.228 1.00 86.56 92 LYS A N 1
ATOM 746 C CA . LYS A 1 92 ? -16.692 -7.950 19.349 1.00 86.56 92 LYS A CA 1
ATOM 747 C C . LYS A 1 92 ? -16.391 -7.239 20.672 1.00 86.56 92 LYS A C 1
ATOM 749 O O . LYS A 1 92 ? -16.009 -7.915 21.623 1.00 86.56 92 LYS A O 1
ATOM 754 N N . ASN A 1 93 ? -16.510 -5.907 20.736 1.00 73.00 93 ASN A N 1
ATOM 755 C CA . ASN A 1 93 ? -16.101 -5.087 21.883 1.00 73.00 93 ASN A CA 1
ATOM 756 C C . ASN A 1 93 ? -14.653 -5.353 22.350 1.00 73.00 93 ASN A C 1
ATOM 758 O O . ASN A 1 93 ? -14.276 -5.023 23.469 1.00 73.00 93 ASN A O 1
ATOM 762 N N . LYS A 1 94 ? -13.804 -5.915 21.476 1.00 67.75 94 LYS A N 1
ATOM 763 C CA . LYS A 1 94 ? -12.372 -6.142 21.720 1.00 67.75 94 LYS A CA 1
ATOM 764 C C . LYS A 1 94 ? -11.553 -4.992 21.136 1.00 67.75 94 LYS A C 1
ATOM 766 O O . LYS A 1 94 ? -10.560 -5.219 20.443 1.00 67.75 94 LYS A O 1
ATOM 771 N N . ILE A 1 95 ? -11.997 -3.753 21.351 1.00 63.28 95 ILE A N 1
ATOM 772 C CA . ILE A 1 95 ? -11.283 -2.571 20.860 1.00 63.28 95 ILE A CA 1
ATOM 773 C C . ILE A 1 95 ? -10.107 -2.322 21.798 1.00 63.28 95 ILE A C 1
ATOM 775 O O . ILE A 1 95 ? -10.181 -1.544 22.743 1.00 63.28 95 ILE A O 1
ATOM 779 N N . ASN A 1 96 ? -9.007 -3.013 21.523 1.00 56.34 96 ASN A N 1
ATOM 780 C CA . ASN A 1 96 ? -7.722 -2.681 22.105 1.00 56.34 96 ASN A CA 1
ATOM 781 C C . ASN A 1 96 ? -7.052 -1.597 21.252 1.00 56.34 96 ASN A C 1
ATOM 783 O O . ASN A 1 96 ? -7.138 -1.598 20.023 1.00 56.34 96 ASN A O 1
ATOM 787 N N . PHE A 1 97 ? -6.306 -0.725 21.926 1.00 55.59 97 PHE A N 1
ATOM 788 C CA . PHE A 1 97 ? -5.381 0.295 21.403 1.00 55.59 97 PHE A CA 1
ATOM 789 C C . PHE A 1 97 ? -4.413 -0.198 20.293 1.00 55.59 97 PHE A C 1
ATOM 791 O O . PHE A 1 97 ? -3.796 0.600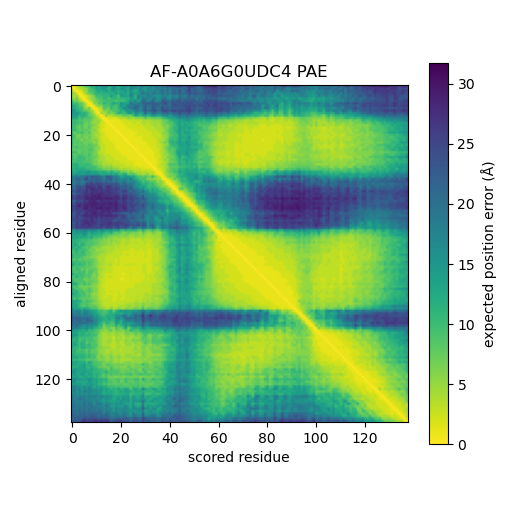 19.586 1.00 55.59 97 PHE A O 1
ATOM 798 N N . ILE A 1 98 ? -4.321 -1.519 20.110 1.00 57.84 98 ILE A N 1
ATOM 799 C CA . ILE A 1 98 ? -3.469 -2.250 19.164 1.00 57.84 98 ILE A CA 1
ATOM 800 C C . ILE A 1 98 ? -3.775 -1.911 17.692 1.00 57.84 98 ILE A C 1
ATOM 802 O O . ILE A 1 98 ? -2.864 -1.948 16.874 1.00 57.84 98 ILE A O 1
ATOM 806 N N . LEU A 1 99 ? -5.004 -1.513 17.338 1.00 66.75 99 LEU A N 1
ATOM 807 C CA . LEU A 1 99 ? -5.360 -1.132 15.958 1.00 66.75 99 LEU A CA 1
ATOM 808 C C . LEU A 1 99 ? -5.393 0.395 15.760 1.00 66.75 99 LEU A C 1
ATOM 810 O O . LEU A 1 99 ? -6.376 0.979 15.302 1.00 66.75 99 LEU A O 1
ATOM 814 N N . SER A 1 100 ? -4.314 1.052 16.174 1.00 71.75 100 SER A N 1
ATOM 815 C CA . SER A 1 100 ? -4.102 2.496 16.049 1.00 71.75 100 SER A CA 1
ATOM 816 C C . SER A 1 100 ? -3.321 2.851 14.771 1.00 71.75 100 SER A C 1
ATOM 818 O O . SER A 1 100 ? -2.814 1.984 14.064 1.00 71.75 100 SER A O 1
ATOM 820 N N . TRP A 1 101 ? -3.217 4.144 14.451 1.00 72.62 101 TRP A N 1
ATOM 821 C CA . TRP A 1 101 ? -2.469 4.642 13.284 1.00 72.62 101 TRP A CA 1
ATOM 822 C C . TRP A 1 101 ? -1.017 4.107 13.153 1.00 72.62 101 TRP A C 1
ATOM 824 O O . TRP A 1 101 ? -0.618 3.791 12.032 1.00 72.62 101 TRP A O 1
ATOM 834 N N . PRO A 1 102 ? -0.248 3.887 14.243 1.00 80.31 102 PRO A N 1
ATOM 835 C CA . PRO A 1 102 ? 1.065 3.238 14.171 1.00 80.31 102 PRO A CA 1
ATOM 836 C C . PRO A 1 102 ? 1.039 1.820 13.587 1.00 80.31 102 PRO A C 1
ATOM 838 O O . PRO A 1 102 ? 1.978 1.426 12.903 1.00 80.31 102 PRO A O 1
ATOM 841 N N . PHE A 1 103 ? -0.035 1.056 13.807 1.00 81.94 103 PHE A N 1
ATOM 842 C CA . PHE A 1 103 ? -0.180 -0.287 13.240 1.00 81.94 103 PHE A CA 1
ATOM 843 C C . PHE A 1 103 ? -0.327 -0.243 11.714 1.00 81.94 103 PHE A C 1
ATOM 845 O O . PHE A 1 103 ? 0.270 -1.051 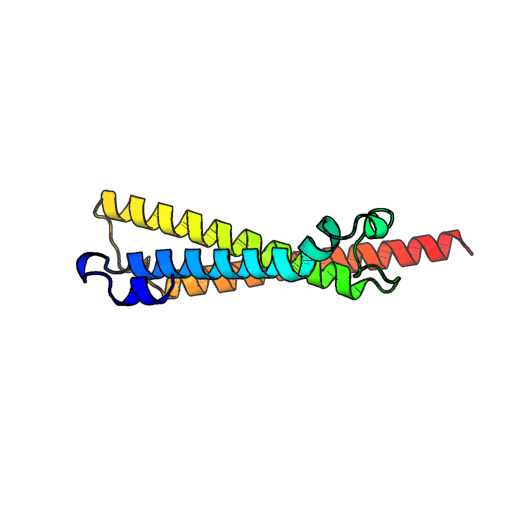11.008 1.00 81.94 103 PHE A O 1
ATOM 852 N N . LEU A 1 104 ? -1.063 0.745 11.193 1.00 82.06 104 LEU A N 1
ATOM 853 C CA . LEU A 1 104 ? -1.169 0.977 9.750 1.00 82.06 104 LEU A CA 1
ATOM 854 C C . LEU A 1 104 ? 0.175 1.378 9.139 1.00 82.06 104 LEU A C 1
ATOM 856 O O . LEU A 1 104 ? 0.522 0.901 8.062 1.00 82.06 104 LEU A O 1
ATOM 860 N N . PHE A 1 105 ? 0.942 2.215 9.840 1.00 84.06 105 PHE A N 1
ATOM 861 C CA . PHE A 1 105 ? 2.291 2.580 9.418 1.00 84.06 105 PHE A CA 1
ATOM 862 C C . PHE A 1 105 ? 3.220 1.359 9.384 1.00 84.06 105 PHE A C 1
ATOM 864 O O . PHE A 1 105 ? 3.895 1.130 8.384 1.00 84.06 105 PHE A O 1
ATOM 871 N N . PHE A 1 106 ? 3.196 0.530 10.433 1.00 87.62 106 PHE A N 1
ATOM 872 C CA . PHE A 1 106 ? 3.980 -0.703 10.503 1.00 87.62 106 PHE A CA 1
ATOM 873 C C . PHE A 1 106 ? 3.634 -1.679 9.371 1.00 87.62 106 PHE A C 1
ATOM 875 O O . PHE A 1 106 ? 4.536 -2.193 8.716 1.00 87.62 106 PHE A O 1
ATOM 882 N N . LEU A 1 107 ? 2.342 -1.891 9.094 1.00 86.19 107 LEU A N 1
ATOM 883 C CA . LEU A 1 107 ? 1.899 -2.715 7.965 1.00 86.19 107 LEU A CA 1
ATOM 884 C C . LEU A 1 107 ? 2.390 -2.169 6.621 1.00 86.19 107 LEU A C 1
ATOM 886 O O . LEU A 1 107 ? 2.792 -2.951 5.765 1.00 86.19 107 LEU A O 1
ATOM 890 N N . GLY A 1 108 ? 2.396 -0.844 6.452 1.00 84.94 108 GLY A N 1
ATOM 891 C CA . GLY A 1 108 ? 2.960 -0.198 5.271 1.00 84.94 108 GLY A CA 1
ATOM 892 C C . GLY A 1 108 ? 4.451 -0.500 5.115 1.00 84.94 108 GLY A C 1
ATOM 893 O O . GLY A 1 108 ? 4.866 -1.000 4.076 1.00 84.94 108 GLY A O 1
ATOM 894 N N . VAL A 1 109 ? 5.252 -0.265 6.157 1.00 88.31 109 VAL A N 1
ATOM 895 C CA . VAL A 1 109 ? 6.703 -0.538 6.141 1.00 88.31 109 VAL A CA 1
ATOM 896 C C . VAL A 1 109 ? 6.992 -2.012 5.860 1.00 88.31 109 VAL A C 1
ATOM 898 O O . VAL A 1 109 ? 7.865 -2.332 5.053 1.00 88.31 109 VAL A O 1
ATOM 901 N N . LEU A 1 110 ? 6.239 -2.912 6.492 1.00 89.25 110 LEU A N 1
ATOM 902 C CA . LEU A 1 110 ? 6.365 -4.348 6.284 1.00 89.25 110 LEU A CA 1
ATOM 903 C C . LEU A 1 110 ? 6.070 -4.712 4.825 1.00 89.25 110 LEU A C 1
ATOM 905 O O . LEU A 1 110 ? 6.876 -5.395 4.203 1.00 89.25 110 LEU A O 1
ATOM 909 N N . HIS A 1 111 ? 4.983 -4.191 4.255 1.00 87.81 111 HIS A N 1
ATOM 910 C CA . HIS A 1 111 ? 4.640 -4.397 2.849 1.00 87.81 111 HIS A CA 1
ATOM 911 C C . HIS A 1 111 ? 5.748 -3.912 1.902 1.00 87.81 111 HIS A C 1
ATOM 913 O O . HIS A 1 111 ? 6.207 -4.674 1.057 1.00 87.81 111 HIS A O 1
ATOM 919 N N . PHE A 1 112 ? 6.262 -2.695 2.107 1.00 86.25 112 PHE A N 1
ATOM 920 C CA . PHE A 1 112 ? 7.400 -2.181 1.335 1.00 86.25 112 PHE A CA 1
ATOM 921 C C . PHE A 1 112 ? 8.640 -3.075 1.445 1.00 86.25 112 PHE A C 1
ATOM 923 O O . PHE A 1 112 ? 9.360 -3.251 0.468 1.00 86.25 112 PHE A O 1
ATOM 930 N N . THR A 1 113 ? 8.885 -3.656 2.619 1.00 89.38 113 THR A N 1
ATOM 931 C CA . THR A 1 113 ? 10.048 -4.521 2.853 1.00 89.38 113 THR A CA 1
ATOM 932 C C . THR A 1 113 ? 9.904 -5.874 2.150 1.00 89.38 113 THR A C 1
ATOM 934 O O . THR A 1 113 ? 10.884 -6.375 1.606 1.00 89.38 113 THR A O 1
ATOM 937 N N . TYR A 1 114 ? 8.697 -6.452 2.116 1.00 87.44 114 TYR A N 1
ATOM 938 C CA . TYR A 1 114 ? 8.428 -7.729 1.439 1.00 87.44 114 TYR A CA 1
ATOM 939 C C . TYR A 1 114 ? 8.497 -7.641 -0.089 1.00 87.44 114 TYR A C 1
ATOM 941 O O . TYR A 1 114 ? 8.851 -8.627 -0.732 1.00 87.44 114 TYR A O 1
ATOM 949 N N . GLU A 1 115 ? 8.217 -6.472 -0.662 1.00 82.56 115 GLU A N 1
ATOM 950 C CA . GLU A 1 115 ? 8.280 -6.259 -2.113 1.00 82.56 115 GLU A CA 1
ATOM 951 C C . GLU A 1 115 ? 9.692 -5.906 -2.621 1.00 82.56 115 GLU A C 1
ATOM 953 O O . GLU A 1 115 ? 9.939 -5.890 -3.821 1.00 82.56 115 GLU A O 1
ATOM 958 N N . LEU A 1 116 ? 10.670 -5.643 -1.746 1.00 82.75 116 LEU A N 1
ATOM 959 C CA . LEU A 1 116 ? 12.055 -5.408 -2.183 1.00 82.75 116 LEU A CA 1
ATOM 960 C C . LEU A 1 116 ? 12.734 -6.682 -2.736 1.00 82.75 116 LEU A C 1
ATOM 962 O O . LEU A 1 116 ? 13.336 -6.616 -3.812 1.00 82.75 116 LEU A O 1
ATOM 966 N N . PRO A 1 117 ? 12.645 -7.854 -2.071 1.00 83.94 117 PRO A N 1
ATOM 967 C CA . PRO A 1 117 ? 13.202 -9.099 -2.595 1.00 83.94 117 PRO A CA 1
ATOM 968 C C . PRO A 1 117 ? 12.625 -9.524 -3.947 1.00 83.94 117 PRO A C 1
ATOM 970 O O . PRO A 1 117 ? 13.366 -10.053 -4.776 1.00 83.94 117 PRO A O 1
ATOM 973 N N . THR A 1 118 ? 11.332 -9.292 -4.195 1.00 78.19 118 THR A N 1
ATOM 974 C CA . THR A 1 118 ? 10.682 -9.665 -5.463 1.00 78.19 118 THR A CA 1
ATOM 975 C C . THR A 1 118 ? 11.290 -8.893 -6.635 1.00 78.19 118 THR A C 1
ATOM 977 O O . THR A 1 118 ? 11.568 -9.492 -7.673 1.00 78.19 118 THR A O 1
ATOM 980 N N . ILE A 1 119 ? 11.634 -7.613 -6.448 1.00 72.38 119 ILE A N 1
ATOM 981 C CA . ILE A 1 119 ? 12.368 -6.811 -7.444 1.00 72.38 119 ILE A CA 1
ATOM 982 C C . ILE A 1 119 ? 13.763 -7.376 -7.702 1.00 72.38 119 ILE A C 1
ATOM 984 O O . ILE A 1 119 ? 14.183 -7.505 -8.852 1.00 72.38 119 ILE A O 1
ATOM 988 N N . ILE A 1 120 ? 14.506 -7.687 -6.637 1.00 79.31 120 ILE A N 1
ATOM 989 C CA . ILE A 1 120 ? 15.882 -8.179 -6.759 1.00 79.31 120 ILE A CA 1
ATOM 990 C C . ILE A 1 120 ? 15.878 -9.500 -7.531 1.00 79.31 120 ILE A C 1
ATOM 992 O O . ILE A 1 120 ? 16.628 -9.650 -8.490 1.00 79.31 120 ILE A O 1
ATOM 996 N N . LEU A 1 121 ? 14.973 -10.419 -7.192 1.00 78.88 121 LEU A N 1
ATOM 997 C CA . LEU A 1 121 ? 14.831 -11.694 -7.893 1.00 78.88 121 LEU A CA 1
ATOM 998 C C . LEU A 1 121 ? 14.412 -11.512 -9.356 1.00 78.88 121 LEU A C 1
ATOM 1000 O O . LEU A 1 121 ? 14.981 -12.156 -10.237 1.00 78.88 121 LEU A O 1
ATOM 1004 N N . TYR A 1 122 ? 13.464 -10.615 -9.632 1.00 71.38 122 TYR A N 1
ATOM 1005 C CA . TYR A 1 122 ? 13.002 -10.362 -10.996 1.00 71.38 122 TYR A CA 1
ATOM 1006 C C . TYR A 1 122 ? 14.094 -9.714 -11.864 1.00 71.38 122 TYR A C 1
ATOM 1008 O O . TYR A 1 122 ? 14.329 -10.142 -12.994 1.00 71.38 122 TYR A O 1
ATOM 1016 N N . SER A 1 123 ? 14.829 -8.739 -11.317 1.00 72.75 123 SER A N 1
ATOM 1017 C CA . SER A 1 123 ? 15.946 -8.081 -12.010 1.00 72.75 123 SER A CA 1
ATOM 1018 C C . SER A 1 123 ? 17.118 -9.032 -12.280 1.00 72.75 123 SER A C 1
ATOM 1020 O O . SER A 1 123 ? 17.688 -9.005 -13.373 1.00 72.75 123 SER A O 1
ATOM 1022 N N . LEU A 1 124 ? 17.442 -9.923 -11.335 1.00 75.06 124 LEU A N 1
ATOM 1023 C CA . LEU A 1 124 ? 18.442 -10.976 -11.529 1.00 75.06 124 LEU A CA 1
ATOM 1024 C C . LEU A 1 124 ? 18.005 -11.972 -12.607 1.00 75.06 124 LEU A C 1
ATOM 1026 O O . LEU A 1 124 ? 18.799 -12.305 -13.485 1.00 75.06 124 LEU A O 1
ATOM 1030 N N . GLY A 1 125 ? 16.743 -12.411 -12.577 1.00 74.19 125 GLY A N 1
ATOM 1031 C CA . GLY A 1 125 ? 16.189 -13.326 -13.574 1.00 74.19 125 GLY A CA 1
ATOM 1032 C C . GLY A 1 125 ? 16.245 -12.757 -14.991 1.00 74.19 125 GLY A C 1
ATOM 1033 O O . GLY A 1 125 ? 16.628 -13.458 -15.926 1.00 74.19 125 GLY A O 1
ATOM 1034 N N . ALA A 1 126 ? 15.931 -11.473 -15.154 1.00 68.12 126 ALA A N 1
ATOM 1035 C CA . ALA A 1 126 ? 15.973 -10.831 -16.459 1.00 68.12 126 ALA A CA 1
ATOM 1036 C C . ALA A 1 126 ? 17.400 -10.599 -16.978 1.00 68.12 126 ALA A C 1
ATOM 1038 O O . ALA A 1 126 ? 17.653 -10.805 -18.162 1.00 68.12 126 ALA A O 1
ATOM 1039 N N . ARG A 1 127 ? 18.350 -10.254 -16.096 1.00 70.00 127 ARG A N 1
ATOM 1040 C CA . ARG A 1 127 ? 19.777 -10.158 -16.451 1.00 70.00 127 ARG A CA 1
ATOM 1041 C C . ARG A 1 127 ? 20.347 -11.499 -16.913 1.00 70.00 127 ARG A C 1
ATOM 1043 O O . ARG A 1 127 ? 21.195 -11.546 -17.798 1.00 70.00 127 ARG A O 1
ATOM 1050 N N . ASN A 1 128 ? 19.879 -12.591 -16.312 1.00 72.88 128 ASN A N 1
ATOM 1051 C CA . ASN A 1 128 ? 20.311 -13.930 -16.691 1.00 72.88 128 ASN A CA 1
ATOM 1052 C C . ASN A 1 128 ? 19.779 -14.325 -18.079 1.00 72.88 128 ASN A C 1
ATOM 1054 O O . ASN A 1 128 ? 20.500 -14.956 -18.841 1.00 72.88 128 ASN A O 1
ATOM 1058 N N . ARG A 1 129 ? 18.552 -13.913 -18.437 1.00 66.81 129 ARG A N 1
ATOM 1059 C CA . ARG A 1 129 ? 17.995 -14.145 -19.783 1.00 66.81 129 ARG A CA 1
ATOM 1060 C C . ARG A 1 129 ? 18.795 -13.431 -20.867 1.00 66.81 129 ARG A C 1
ATOM 1062 O O . ARG A 1 129 ? 19.190 -14.076 -21.826 1.00 66.81 129 ARG A O 1
ATOM 1069 N N . THR A 1 130 ? 19.126 -12.154 -20.666 1.00 70.62 130 THR A N 1
ATOM 1070 C CA . THR A 1 130 ? 19.920 -11.398 -21.650 1.00 70.62 130 THR A CA 1
ATOM 1071 C C . THR A 1 130 ? 21.306 -12.007 -21.873 1.00 70.62 130 THR A C 1
ATOM 1073 O O . THR A 1 130 ? 21.772 -12.055 -23.003 1.00 70.62 130 THR A O 1
ATOM 1076 N N . ALA A 1 131 ? 21.945 -12.528 -20.818 1.00 69.88 131 ALA A N 1
ATOM 1077 C CA . ALA A 1 131 ? 23.246 -13.191 -20.935 1.00 69.88 131 ALA A CA 1
ATOM 1078 C C . ALA A 1 131 ? 23.171 -14.534 -21.689 1.00 69.88 131 ALA A C 1
ATOM 1080 O O . ALA A 1 131 ? 24.105 -14.895 -22.401 1.00 69.88 131 ALA A O 1
ATOM 1081 N N . ILE A 1 132 ? 22.067 -15.275 -21.542 1.00 72.19 132 ILE A N 1
ATOM 1082 C CA . ILE A 1 132 ? 21.831 -16.526 -22.276 1.00 72.19 132 ILE A CA 1
ATOM 1083 C C . ILE A 1 132 ? 21.571 -16.234 -23.759 1.00 72.19 132 ILE A C 1
ATOM 1085 O O . ILE A 1 132 ? 22.141 -16.911 -24.610 1.00 72.19 132 ILE A O 1
ATOM 1089 N N . ASP A 1 133 ? 20.765 -15.217 -24.070 1.00 72.56 133 ASP A N 1
ATOM 1090 C CA . ASP A 1 133 ? 20.462 -14.834 -25.453 1.00 72.56 133 ASP A CA 1
ATOM 1091 C C . ASP A 1 133 ? 21.726 -14.375 -26.204 1.00 72.56 133 ASP A C 1
ATOM 1093 O O . ASP A 1 133 ? 21.921 -14.734 -27.365 1.00 72.56 133 ASP A O 1
ATOM 1097 N N . GLU A 1 134 ? 22.627 -13.648 -25.533 1.00 74.38 134 GLU A N 1
ATOM 1098 C CA . GLU A 1 134 ? 23.935 -13.270 -26.087 1.00 74.38 134 GLU A CA 1
ATOM 1099 C C . GLU A 1 134 ? 24.845 -14.486 -26.324 1.00 74.38 134 GLU A C 1
ATOM 1101 O O . GLU A 1 134 ? 25.502 -14.553 -27.359 1.00 74.38 134 GLU A O 1
ATOM 1106 N N . ALA A 1 135 ? 24.845 -15.469 -25.417 1.00 72.00 135 ALA A N 1
ATOM 1107 C CA . ALA A 1 135 ? 25.657 -16.682 -25.542 1.00 72.00 135 ALA A CA 1
ATOM 1108 C C . ALA A 1 135 ? 25.161 -17.660 -26.625 1.00 72.00 135 ALA A C 1
ATOM 1110 O O . ALA A 1 135 ? 25.940 -18.471 -27.111 1.00 72.00 135 ALA A O 1
ATOM 1111 N N . ILE A 1 136 ? 23.876 -17.614 -26.995 1.00 73.19 136 ILE A N 1
ATOM 1112 C CA . ILE A 1 136 ? 23.305 -18.429 -28.085 1.00 73.19 136 ILE A CA 1
ATOM 1113 C C . ILE A 1 136 ? 23.628 -17.826 -2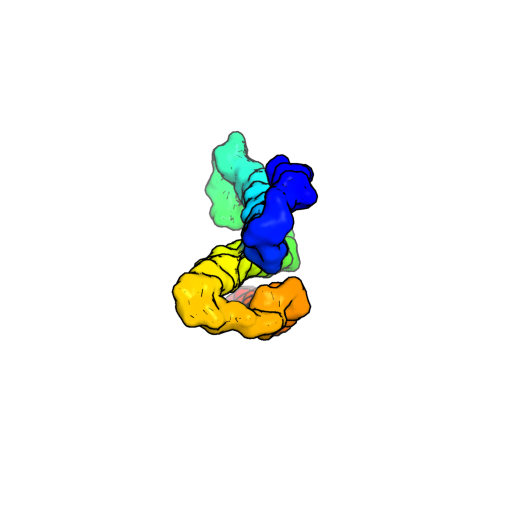9.465 1.00 73.19 136 ILE A C 1
ATOM 1115 O O . ILE A 1 136 ? 23.640 -18.544 -30.464 1.00 73.19 136 ILE A O 1
ATOM 1119 N N . LEU A 1 137 ? 23.873 -16.514 -29.534 1.00 70.56 137 LEU A N 1
ATOM 1120 C CA . LEU A 1 137 ? 24.135 -15.784 -30.780 1.00 70.56 137 LEU A CA 1
ATOM 1121 C C . LEU A 1 137 ? 25.626 -15.719 -31.175 1.00 70.56 137 LEU A C 1
ATOM 1123 O O . LEU A 1 137 ? 25.925 -15.243 -32.272 1.00 70.56 137 LEU A O 1
ATOM 1127 N N . THR A 1 138 ? 26.538 -16.183 -30.314 1.00 63.25 138 THR A N 1
ATOM 1128 C CA . THR A 1 138 ? 27.994 -16.300 -30.555 1.00 63.25 138 THR A CA 1
ATOM 1129 C C . THR A 1 138 ? 28.418 -17.737 -30.805 1.00 63.25 138 THR A C 1
ATOM 1131 O O . THR A 1 138 ? 29.215 -17.955 -31.742 1.00 63.25 138 THR A O 1
#

Secondary structure (DSSP, 8-state):
--HHHHTS-GGGTTHHHHHHHHHHHHHHHHHHIIIIITHHHH-GGGTTSSS-TT-SSSTHHHHHHHHHHHHHHHHHHHHHHHHHHHHHHHHTT---GGGSHHHHHHHHHHHHHHHHHHHHHHHHHHHHHHHHHHHH--